Protein AF-A0A6N2S1C0-F1 (afdb_monomer)

Solvent-accessible surface area (backbone atoms only — not comparable to full-atom values): 6970 Å² total; per-residue (Å²): 133,81,53,71,70,46,61,72,47,44,80,79,55,58,57,94,82,60,86,45,83,32,31,33,20,44,52,22,56,76,70,66,48,100,54,72,43,50,44,69,50,49,61,79,56,31,43,79,50,97,46,69,87,74,67,49,67,73,20,36,38,36,28,68,76,75,46,43,36,36,36,55,47,69,44,79,88,59,87,49,30,28,38,29,38,39,27,46,48,86,92,71,67,39,78,46,76,46,78,45,54,44,70,63,38,51,77,68,56,42,42,46,29,36,57,68,83,68,75,135

Mean predicted aligned error: 4.54 Å

pLDDT: mean 90.76, std 8.78, range [57.78, 98.25]

Structure (mmCIF, N/CA/C/O backbone):
data_AF-A0A6N2S1C0-F1
#
_entry.id   AF-A0A6N2S1C0-F1
#
loop_
_atom_site.group_PDB
_atom_site.id
_atom_site.type_symbol
_atom_site.label_atom_id
_atom_site.label_alt_id
_atom_site.label_comp_id
_atom_site.label_asym_id
_atom_site.label_entity_id
_atom_site.label_seq_id
_atom_site.pdbx_PDB_ins_code
_atom_site.Cartn_x
_atom_site.Cartn_y
_atom_site.Cartn_z
_atom_site.occupancy
_atom_site.B_iso_or_equiv
_atom_site.auth_seq_id
_atom_site.auth_comp_id
_atom_site.auth_asym_id
_atom_site.auth_atom_id
_atom_site.pdbx_PDB_model_num
ATOM 1 N N . MET A 1 1 ? 16.733 11.475 -9.257 1.00 57.78 1 MET A N 1
ATOM 2 C CA . MET A 1 1 ? 15.499 10.815 -9.749 1.00 57.78 1 MET A CA 1
ATOM 3 C C . MET A 1 1 ? 15.719 10.332 -11.179 1.00 57.78 1 MET A C 1
ATOM 5 O O . MET A 1 1 ? 16.604 10.865 -11.835 1.00 57.78 1 MET A O 1
ATOM 9 N N . GLY A 1 2 ? 14.982 9.310 -11.637 1.00 71.75 2 GLY A N 1
ATOM 10 C CA . GLY A 1 2 ? 15.089 8.788 -13.010 1.00 71.75 2 GLY A CA 1
ATOM 11 C C . GLY A 1 2 ? 14.616 9.794 -14.067 1.00 71.75 2 GLY A C 1
ATOM 12 O O . GLY A 1 2 ? 13.867 10.711 -13.733 1.00 71.75 2 GLY A O 1
ATOM 13 N N . THR A 1 3 ? 15.053 9.627 -15.319 1.00 86.75 3 THR A N 1
ATOM 14 C CA . THR A 1 3 ? 14.682 10.518 -16.434 1.00 86.75 3 THR A CA 1
ATOM 15 C C . THR A 1 3 ? 13.180 10.428 -16.753 1.00 86.75 3 THR A C 1
ATOM 17 O O . THR A 1 3 ? 12.564 9.405 -16.430 1.00 86.75 3 THR A O 1
ATOM 20 N N . PRO A 1 4 ? 12.569 11.453 -17.378 1.00 88.69 4 PRO A N 1
ATOM 21 C CA . PRO A 1 4 ? 11.152 11.426 -17.753 1.00 88.69 4 PRO A CA 1
ATOM 22 C C . PRO A 1 4 ? 10.771 10.201 -18.593 1.00 88.69 4 PRO A C 1
ATOM 24 O O . PRO A 1 4 ? 9.732 9.588 -18.360 1.00 88.69 4 PRO A O 1
ATOM 27 N N . GLU A 1 5 ? 11.647 9.773 -19.503 1.00 90.38 5 GLU A N 1
ATOM 28 C CA . GLU A 1 5 ? 11.437 8.600 -20.358 1.00 90.38 5 GLU A CA 1
ATOM 29 C C . GLU A 1 5 ? 11.366 7.318 -19.520 1.00 90.38 5 GLU A C 1
ATOM 31 O O . GLU A 1 5 ? 10.491 6.476 -19.727 1.00 90.38 5 GLU A O 1
ATOM 36 N N . LYS A 1 6 ? 12.245 7.188 -18.514 1.00 84.00 6 LYS A N 1
ATOM 37 C CA . LYS A 1 6 ? 12.211 6.061 -17.570 1.00 84.00 6 LYS A CA 1
ATOM 38 C C . LYS A 1 6 ? 10.943 6.071 -16.721 1.00 84.00 6 LYS A C 1
ATOM 40 O O . LYS A 1 6 ? 10.370 5.014 -16.479 1.00 84.00 6 LYS A O 1
ATOM 45 N N . GLN A 1 7 ? 10.502 7.245 -16.272 1.00 83.00 7 GLN A N 1
ATOM 46 C CA . GLN A 1 7 ? 9.270 7.376 -15.489 1.00 83.00 7 GLN A CA 1
ATOM 47 C C . GLN A 1 7 ? 8.035 6.989 -16.316 1.00 83.00 7 GLN A C 1
ATOM 49 O O . GLN A 1 7 ? 7.171 6.268 -15.817 1.00 83.00 7 GLN A O 1
ATOM 54 N N . ALA A 1 8 ? 7.983 7.404 -17.586 1.00 85.81 8 ALA A N 1
ATOM 55 C CA . ALA A 1 8 ? 6.907 7.051 -18.510 1.00 85.81 8 ALA A CA 1
ATOM 56 C C . ALA A 1 8 ? 6.848 5.538 -18.783 1.00 85.81 8 ALA A C 1
ATOM 58 O O . ALA A 1 8 ? 5.766 4.951 -18.786 1.00 85.81 8 ALA A O 1
ATOM 59 N N . ALA A 1 9 ? 8.006 4.892 -18.942 1.00 87.06 9 ALA A N 1
ATOM 60 C CA . ALA A 1 9 ? 8.100 3.449 -19.159 1.00 87.06 9 ALA A CA 1
ATOM 61 C C . ALA A 1 9 ? 7.688 2.604 -17.931 1.00 87.06 9 ALA A C 1
ATOM 63 O O . ALA A 1 9 ? 7.286 1.451 -18.092 1.00 87.06 9 ALA A O 1
ATOM 64 N N . GLY A 1 10 ? 7.735 3.160 -16.713 1.00 85.38 10 GLY A N 1
ATOM 65 C CA . GLY A 1 10 ? 7.255 2.500 -15.493 1.00 85.38 10 GLY A CA 1
ATOM 66 C C . GLY A 1 10 ? 7.905 1.131 -15.266 1.00 85.38 10 GLY A C 1
ATOM 67 O O . GLY A 1 10 ? 9.129 1.019 -15.253 1.00 85.38 10 GLY A O 1
ATOM 68 N N . ASP A 1 11 ? 7.086 0.086 -15.123 1.00 85.69 11 ASP A N 1
ATOM 69 C CA . ASP A 1 11 ? 7.549 -1.288 -14.874 1.00 85.69 11 ASP A CA 1
ATOM 70 C C . ASP A 1 11 ? 8.500 -1.799 -15.976 1.00 85.69 11 ASP A C 1
ATOM 72 O O . ASP A 1 11 ? 9.441 -2.534 -15.683 1.00 85.69 11 ASP A O 1
ATOM 76 N N . ALA A 1 12 ? 8.338 -1.349 -17.228 1.00 87.50 12 ALA A N 1
ATOM 77 C CA . ALA A 1 12 ? 9.224 -1.722 -18.336 1.00 87.50 12 ALA A CA 1
ATOM 78 C C . ALA A 1 12 ? 10.639 -1.123 -18.217 1.00 87.50 12 ALA A C 1
ATOM 80 O O . ALA A 1 12 ? 11.575 -1.616 -18.845 1.00 87.50 12 ALA A O 1
ATOM 81 N N . ALA A 1 13 ? 10.816 -0.072 -17.409 1.00 86.94 13 ALA A N 1
ATOM 82 C CA . ALA A 1 13 ? 12.123 0.516 -17.120 1.00 86.94 13 ALA A CA 1
ATOM 83 C C . ALA A 1 13 ? 12.833 -0.133 -15.920 1.00 86.94 13 ALA A C 1
ATOM 85 O O . ALA A 1 13 ? 13.968 0.249 -15.609 1.00 86.94 13 ALA A O 1
ATOM 86 N N . ALA A 1 14 ? 12.202 -1.095 -15.237 1.00 83.62 14 ALA A N 1
ATOM 87 C CA . ALA A 1 14 ? 12.828 -1.807 -14.135 1.00 83.62 14 ALA A CA 1
ATOM 88 C C . ALA A 1 14 ? 14.000 -2.661 -14.647 1.00 83.62 14 ALA A C 1
ATOM 90 O O . ALA A 1 14 ? 13.868 -3.486 -15.549 1.00 83.62 14 ALA A O 1
ATOM 91 N N . SER A 1 15 ? 15.181 -2.463 -14.059 1.00 84.69 15 SER A N 1
ATOM 92 C CA . SER A 1 15 ? 16.358 -3.262 -14.399 1.00 84.69 15 SER A CA 1
ATOM 93 C C . SER A 1 15 ? 16.160 -4.714 -13.969 1.00 84.69 15 SER A C 1
ATOM 95 O O . SER A 1 15 ? 15.756 -4.972 -12.838 1.00 84.69 15 SER A O 1
ATOM 97 N N . ARG A 1 16 ? 16.579 -5.671 -14.807 1.00 84.88 16 ARG A N 1
ATOM 98 C CA . ARG A 1 16 ? 16.660 -7.096 -14.425 1.00 84.88 16 ARG A CA 1
ATOM 99 C C . ARG A 1 16 ? 17.577 -7.363 -13.222 1.00 84.88 16 ARG A C 1
ATOM 101 O O . ARG A 1 16 ? 17.513 -8.432 -12.632 1.00 84.88 16 ARG A O 1
ATOM 108 N N . PHE A 1 17 ? 18.444 -6.408 -12.884 1.00 83.31 17 PHE A N 1
ATOM 109 C CA . PHE A 1 17 ? 19.344 -6.467 -11.731 1.00 83.31 17 PHE A CA 1
ATOM 110 C C . PHE A 1 17 ? 18.744 -5.835 -10.466 1.00 83.31 17 PHE A C 1
ATOM 112 O O . PHE A 1 17 ? 19.419 -5.755 -9.442 1.00 83.31 17 PHE A O 1
ATOM 119 N N . ALA A 1 18 ? 17.507 -5.331 -10.520 1.00 80.62 18 ALA A N 1
ATOM 120 C CA . ALA A 1 18 ? 16.867 -4.742 -9.355 1.00 80.62 18 ALA A CA 1
ATOM 121 C C . ALA A 1 18 ? 16.611 -5.822 -8.292 1.00 80.62 18 ALA A C 1
ATOM 123 O O . ALA A 1 18 ? 15.879 -6.779 -8.524 1.00 80.62 18 ALA A O 1
ATOM 124 N N . ALA A 1 19 ? 17.152 -5.628 -7.087 1.00 78.88 19 ALA A N 1
ATOM 125 C CA . ALA A 1 19 ? 16.905 -6.515 -5.945 1.00 78.88 19 ALA A CA 1
ATOM 126 C C . ALA A 1 19 ? 15.472 -6.385 -5.376 1.00 78.88 19 ALA A C 1
ATOM 128 O O . ALA A 1 19 ? 15.093 -7.111 -4.455 1.00 78.88 19 ALA A O 1
ATOM 129 N N . GLY A 1 20 ? 14.686 -5.431 -5.897 1.00 75.81 20 GLY A N 1
ATOM 130 C CA . GLY A 1 20 ? 13.312 -5.122 -5.499 1.00 75.81 20 GLY A CA 1
ATOM 131 C C . GLY A 1 20 ? 13.178 -4.620 -4.059 1.00 75.81 20 GLY A C 1
ATOM 132 O O . GLY A 1 20 ? 12.166 -4.893 -3.427 1.00 75.81 20 GLY A O 1
ATOM 133 N N . VAL A 1 21 ? 14.204 -3.992 -3.488 1.00 77.69 21 VAL A N 1
ATOM 134 C CA . VAL A 1 21 ? 14.150 -3.423 -2.129 1.00 77.69 21 VAL A CA 1
ATOM 135 C C . VAL A 1 21 ? 13.500 -2.034 -2.192 1.00 77.69 21 VAL A C 1
ATOM 137 O O . VAL A 1 21 ? 14.117 -1.015 -1.906 1.00 77.69 21 VAL A O 1
ATOM 140 N N . ASP A 1 22 ? 12.260 -1.998 -2.663 1.00 87.50 22 ASP A N 1
ATOM 141 C CA . ASP A 1 22 ? 11.407 -0.817 -2.791 1.00 87.50 22 ASP A CA 1
ATOM 142 C C . ASP A 1 22 ? 10.079 -1.047 -2.049 1.00 87.50 22 ASP A C 1
ATOM 144 O O . ASP A 1 22 ? 9.876 -2.094 -1.426 1.00 87.50 22 ASP A O 1
ATOM 148 N N . CYS A 1 23 ? 9.174 -0.065 -2.063 1.00 92.06 23 CYS A N 1
ATOM 149 C CA . CYS A 1 23 ? 7.943 -0.127 -1.272 1.00 92.06 23 CYS A CA 1
ATOM 150 C C . CYS A 1 23 ? 7.071 -1.348 -1.613 1.00 92.06 23 CYS A C 1
ATOM 152 O O . CYS A 1 23 ? 6.686 -2.107 -0.723 1.00 92.06 23 CYS A O 1
ATOM 154 N N . SER A 1 24 ? 6.809 -1.600 -2.898 1.00 93.62 24 SER A N 1
ATOM 155 C CA . SER A 1 24 ? 6.008 -2.750 -3.334 1.00 93.62 24 SER A CA 1
ATOM 156 C C . SER A 1 24 ? 6.756 -4.071 -3.243 1.00 93.62 24 SER A C 1
ATOM 158 O O . SER A 1 24 ? 6.156 -5.117 -2.979 1.00 93.62 24 SER A O 1
ATOM 160 N N . GLY A 1 25 ? 8.075 -4.049 -3.400 1.00 93.19 25 GLY A N 1
ATOM 161 C CA . GLY A 1 25 ? 8.891 -5.222 -3.213 1.00 93.19 25 GLY A CA 1
ATOM 162 C C . GLY A 1 25 ? 8.930 -5.687 -1.757 1.00 93.19 25 GLY A C 1
ATOM 163 O O .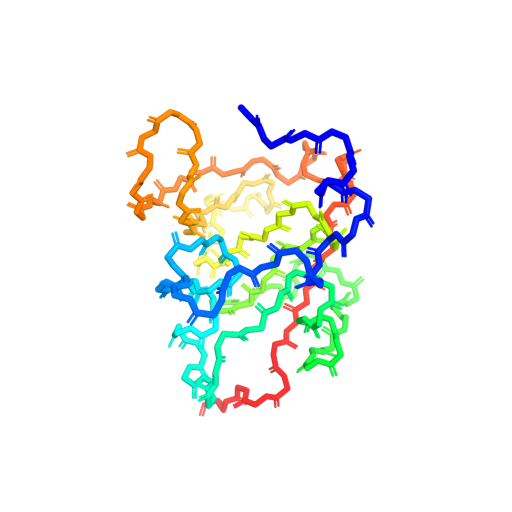 GLY A 1 25 ? 8.799 -6.888 -1.509 1.00 93.19 25 GLY A O 1
ATOM 164 N N . PHE A 1 26 ? 9.006 -4.764 -0.800 1.00 93.50 26 PHE A N 1
ATOM 165 C CA . PHE A 1 26 ? 8.846 -5.068 0.621 1.00 93.50 26 PHE A CA 1
ATOM 166 C C . PHE A 1 26 ? 7.518 -5.783 0.903 1.00 93.50 26 PHE A C 1
ATOM 168 O O . PHE A 1 26 ? 7.531 -6.897 1.426 1.00 93.50 26 PHE A O 1
ATOM 175 N N . VAL A 1 27 ? 6.393 -5.220 0.449 1.00 95.50 27 VAL A N 1
ATOM 176 C CA . VAL A 1 27 ? 5.065 -5.849 0.586 1.00 95.50 27 VAL A CA 1
ATOM 177 C C . VAL A 1 27 ? 5.038 -7.244 -0.043 1.00 95.50 27 VAL A C 1
ATOM 179 O O . VAL A 1 27 ? 4.582 -8.199 0.583 1.00 95.50 27 VAL A O 1
ATOM 182 N N . SER A 1 28 ? 5.597 -7.394 -1.248 1.00 95.12 28 SER A N 1
ATOM 183 C CA . SER A 1 28 ? 5.663 -8.690 -1.937 1.00 95.12 28 SER A CA 1
ATOM 184 C C . SER A 1 28 ? 6.404 -9.751 -1.113 1.00 95.12 28 SER A C 1
ATOM 186 O O . SER A 1 28 ? 6.049 -10.928 -1.157 1.00 95.12 28 SER A O 1
ATOM 188 N N . ARG A 1 29 ? 7.423 -9.348 -0.342 1.00 93.62 29 ARG A N 1
ATOM 189 C CA . ARG A 1 29 ? 8.184 -10.242 0.544 1.00 93.62 29 ARG A CA 1
ATOM 190 C C . ARG A 1 29 ? 7.392 -10.584 1.797 1.00 93.62 29 ARG A C 1
ATOM 192 O O . ARG A 1 29 ? 7.340 -11.756 2.158 1.00 93.62 29 ARG A O 1
ATOM 199 N N . CYS A 1 30 ? 6.734 -9.602 2.412 1.00 93.62 30 CYS A N 1
ATOM 200 C CA . CYS A 1 30 ? 5.844 -9.825 3.554 1.00 93.62 30 CYS A CA 1
ATOM 201 C C . CYS A 1 30 ? 4.722 -10.817 3.215 1.00 93.62 30 CYS A C 1
ATOM 203 O O . CYS A 1 30 ? 4.416 -11.699 4.012 1.00 93.62 30 CYS A O 1
ATOM 205 N N . TRP A 1 31 ? 4.166 -10.733 2.005 1.00 95.38 31 TRP A N 1
ATOM 206 C CA . TRP A 1 31 ? 3.142 -11.656 1.509 1.00 95.38 31 TRP A CA 1
ATOM 207 C C . TRP A 1 31 ? 3.692 -12.958 0.908 1.00 95.38 31 TRP A C 1
ATOM 209 O O . TRP A 1 31 ? 2.912 -13.788 0.444 1.00 95.38 31 TRP A O 1
ATOM 219 N N . ARG A 1 32 ? 5.019 -13.162 0.921 1.00 94.12 32 ARG A N 1
ATOM 220 C CA . ARG A 1 32 ? 5.701 -14.355 0.385 1.00 94.12 32 ARG A CA 1
ATOM 221 C C . ARG A 1 32 ? 5.329 -14.670 -1.071 1.00 94.12 32 ARG A C 1
ATOM 223 O O . ARG A 1 32 ? 5.138 -15.829 -1.437 1.00 94.12 32 ARG A O 1
ATOM 230 N N . LEU A 1 33 ? 5.213 -13.638 -1.903 1.00 94.06 33 LEU A N 1
ATOM 231 C CA . LEU A 1 33 ? 4.933 -13.800 -3.328 1.00 94.06 33 LEU A CA 1
ATOM 232 C C . LEU A 1 33 ? 6.138 -14.415 -4.056 1.00 94.06 33 LEU A C 1
ATOM 234 O O . LEU A 1 33 ? 7.286 -14.238 -3.649 1.00 94.06 33 LEU A O 1
ATOM 238 N N . SER A 1 34 ? 5.881 -15.107 -5.168 1.00 92.94 34 SER A N 1
ATOM 239 C CA . SER A 1 34 ? 6.917 -15.796 -5.958 1.00 92.94 34 SER A CA 1
ATOM 240 C C . SER A 1 34 ? 7.939 -14.856 -6.603 1.00 92.94 34 SER A C 1
ATOM 242 O O . SER A 1 34 ? 9.048 -15.273 -6.930 1.00 92.94 34 SER A O 1
ATOM 244 N N . ARG A 1 35 ? 7.570 -13.586 -6.790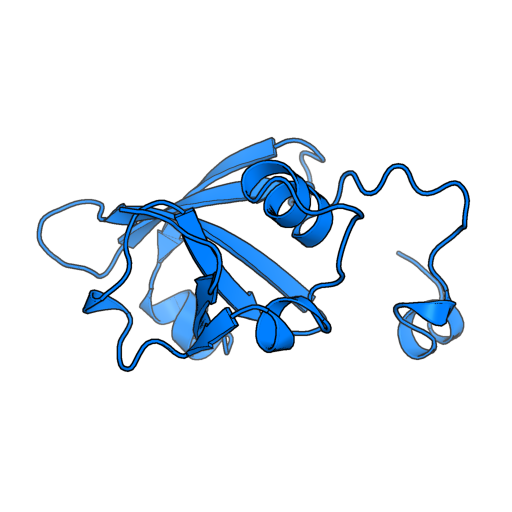 1.00 91.31 35 ARG A N 1
ATOM 245 C CA . ARG A 1 35 ? 8.433 -12.516 -7.291 1.00 91.31 35 ARG A CA 1
ATOM 246 C C . ARG A 1 35 ? 8.018 -11.167 -6.693 1.00 91.31 35 ARG A C 1
ATOM 248 O O . ARG A 1 35 ? 6.929 -11.066 -6.128 1.00 91.31 35 ARG A O 1
ATOM 255 N N . PRO A 1 36 ? 8.833 -10.110 -6.843 1.00 91.38 36 PRO A N 1
ATOM 256 C CA . PRO A 1 36 ? 8.384 -8.741 -6.616 1.00 91.38 36 PRO A CA 1
ATOM 257 C C . PRO A 1 36 ? 7.254 -8.370 -7.591 1.00 91.38 36 PRO A C 1
ATOM 259 O O . PRO A 1 36 ? 7.376 -8.617 -8.792 1.00 91.38 36 PRO A O 1
ATOM 262 N N . PHE A 1 37 ? 6.186 -7.761 -7.079 1.00 93.88 37 PHE A N 1
ATOM 263 C CA . PHE A 1 37 ? 5.107 -7.156 -7.865 1.00 93.88 37 PHE A CA 1
ATOM 264 C C . PHE A 1 37 ? 5.118 -5.638 -7.674 1.00 93.88 37 PHE A C 1
ATOM 266 O O . PHE A 1 37 ? 5.419 -5.162 -6.577 1.00 93.88 37 PHE A O 1
ATOM 273 N N . SER A 1 38 ? 4.810 -4.878 -8.728 1.00 93.94 38 SER A N 1
ATOM 274 C CA . SER A 1 38 ? 4.781 -3.411 -8.678 1.00 93.94 38 SER A CA 1
ATOM 275 C C . SER A 1 38 ? 3.520 -2.882 -7.987 1.00 93.94 38 SER A C 1
ATOM 277 O O . SER A 1 38 ? 2.506 -3.574 -7.873 1.00 93.94 38 SER A O 1
ATOM 279 N N . THR A 1 39 ? 3.519 -1.607 -7.586 1.00 94.50 39 THR A N 1
ATOM 280 C CA . THR A 1 39 ? 2.306 -0.946 -7.058 1.00 94.50 39 THR A CA 1
ATOM 281 C C . THR A 1 39 ? 1.142 -0.904 -8.061 1.00 94.50 39 THR A C 1
ATOM 283 O O . THR A 1 39 ? 0.007 -0.655 -7.659 1.00 94.50 39 THR A O 1
ATOM 286 N N . ARG A 1 40 ? 1.383 -1.141 -9.358 1.00 95.25 40 ARG A N 1
ATOM 287 C CA . ARG A 1 40 ? 0.329 -1.266 -10.380 1.00 95.25 40 ARG A CA 1
ATOM 288 C C . ARG A 1 40 ? -0.257 -2.677 -10.433 1.00 95.25 40 ARG A C 1
ATOM 290 O O . ARG A 1 40 ? -1.426 -2.831 -10.770 1.00 95.25 40 ARG A O 1
ATOM 297 N N . GLU A 1 41 ? 0.528 -3.686 -10.065 1.00 96.31 41 GLU A N 1
ATOM 298 C CA . GLU A 1 41 ? 0.128 -5.096 -10.087 1.00 96.31 41 GLU A CA 1
ATOM 299 C C . GLU A 1 41 ? -0.539 -5.552 -8.779 1.00 96.31 41 GLU A C 1
ATOM 301 O O . GLU A 1 41 ? -1.476 -6.351 -8.813 1.00 96.31 41 GLU A O 1
ATOM 306 N N . LEU A 1 42 ? -0.103 -5.033 -7.621 1.00 97.00 42 LEU A N 1
ATOM 307 C CA . LEU A 1 42 ? -0.637 -5.418 -6.302 1.00 97.00 42 LEU A CA 1
ATOM 308 C C . LEU A 1 42 ? -2.178 -5.339 -6.184 1.00 97.00 42 LEU A C 1
ATOM 310 O O . LEU A 1 42 ? -2.757 -6.239 -5.563 1.00 97.00 42 LEU A O 1
ATOM 314 N N . PRO A 1 43 ? -2.882 -4.352 -6.785 1.00 97.19 43 PRO A N 1
ATOM 315 C CA . PRO A 1 43 ? -4.344 -4.326 -6.772 1.00 97.19 43 PRO A CA 1
ATOM 316 C C . PRO 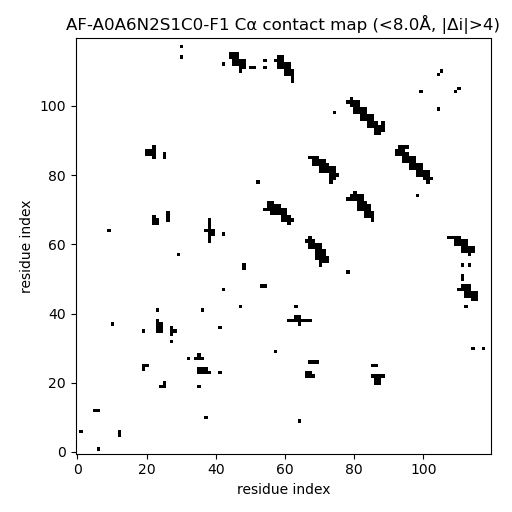A 1 43 ? -4.997 -5.569 -7.392 1.00 97.19 43 PRO A C 1
ATOM 318 O O . PRO A 1 43 ? -6.031 -6.020 -6.905 1.00 97.19 43 PRO A O 1
ATOM 321 N N . ALA A 1 44 ? -4.389 -6.175 -8.419 1.00 97.19 44 ALA A N 1
ATOM 322 C CA . ALA A 1 44 ? -4.931 -7.368 -9.076 1.00 97.19 44 ALA A CA 1
ATOM 323 C C . ALA A 1 44 ? -4.858 -8.627 -8.193 1.00 97.19 44 ALA A C 1
ATOM 325 O O . ALA A 1 44 ? -5.652 -9.551 -8.373 1.00 97.19 44 ALA A O 1
ATOM 326 N N . LEU A 1 45 ? -3.940 -8.645 -7.221 1.00 97.50 45 LEU A N 1
ATOM 327 C CA . LEU A 1 45 ? -3.777 -9.712 -6.225 1.00 97.50 45 LEU A CA 1
ATOM 328 C C . LEU A 1 45 ? -4.641 -9.501 -4.971 1.00 97.50 45 LEU A C 1
ATOM 330 O O . LEU A 1 45 ? -4.677 -10.354 -4.082 1.00 97.50 45 LEU A O 1
ATOM 334 N N . SER A 1 46 ? -5.330 -8.364 -4.891 1.00 97.56 46 SER A N 1
ATOM 335 C CA . SER A 1 46 ? -6.004 -7.901 -3.684 1.00 97.56 46 SER A CA 1
ATOM 336 C C . SER A 1 46 ? -7.512 -7.746 -3.898 1.00 97.56 46 SER A C 1
ATOM 338 O O . SER A 1 46 ? -8.017 -7.745 -5.024 1.00 97.56 46 SER A O 1
ATOM 340 N N . ILE A 1 47 ? -8.253 -7.640 -2.803 1.00 97.12 47 ILE A N 1
ATOM 341 C CA . ILE A 1 47 ? -9.639 -7.169 -2.773 1.00 97.12 47 ILE A CA 1
ATOM 342 C C . ILE A 1 47 ? -9.658 -5.748 -2.216 1.00 97.12 47 ILE A C 1
ATOM 344 O O . ILE A 1 47 ? -8.886 -5.427 -1.312 1.00 97.12 47 ILE A O 1
ATOM 348 N N . SER A 1 48 ? -10.517 -4.888 -2.763 1.00 97.25 48 SER A N 1
ATOM 349 C CA . SER A 1 48 ? -10.751 -3.570 -2.169 1.00 97.25 48 SER A CA 1
ATOM 350 C C . SER A 1 48 ? -11.518 -3.749 -0.867 1.00 97.25 48 SER A C 1
ATOM 352 O O . SER A 1 48 ? -12.499 -4.491 -0.837 1.00 97.25 48 SER A O 1
ATOM 354 N N . LEU A 1 49 ? -11.092 -3.063 0.190 1.00 97.38 49 LEU A N 1
ATOM 355 C CA . LEU A 1 49 ? -11.881 -2.993 1.414 1.00 97.38 49 LEU A CA 1
ATOM 356 C C . LEU A 1 49 ? -12.991 -1.941 1.249 1.00 97.38 49 LEU A C 1
ATOM 358 O O . LEU A 1 49 ? -12.769 -0.936 0.566 1.00 97.38 49 LEU A O 1
ATOM 362 N N . PRO A 1 50 ? -14.184 -2.160 1.834 1.00 95.94 50 PRO A N 1
ATOM 363 C CA . PRO A 1 50 ? -15.301 -1.219 1.729 1.00 95.94 50 PRO A CA 1
ATOM 364 C C . PRO A 1 50 ? -15.056 0.064 2.534 1.00 95.94 50 PRO A C 1
ATOM 366 O O . PRO A 1 50 ? -15.573 1.121 2.183 1.00 95.94 50 PRO A O 1
ATOM 369 N N . SER A 1 51 ? -14.247 -0.013 3.592 1.00 95.44 51 SER A N 1
ATOM 370 C CA . SER A 1 51 ? -13.806 1.131 4.383 1.00 95.44 51 SER A CA 1
ATOM 371 C C . SER A 1 51 ? -12.411 0.882 4.950 1.00 95.44 51 SER A C 1
ATOM 373 O O . SER A 1 51 ? -11.910 -0.245 4.965 1.00 95.44 51 SER A O 1
ATOM 375 N N . TRP A 1 52 ? -11.777 1.946 5.438 1.00 96.38 52 TRP A N 1
ATOM 376 C CA . TRP A 1 52 ? -10.525 1.824 6.181 1.00 96.38 52 TRP A CA 1
ATOM 377 C C . TRP A 1 52 ? -10.739 1.096 7.505 1.00 96.38 52 TRP A C 1
ATOM 379 O O . TRP A 1 52 ? -9.846 0.394 7.952 1.00 96.38 52 TRP A O 1
ATOM 389 N N . ASP A 1 53 ? -11.923 1.188 8.110 1.00 95.44 53 ASP A N 1
ATOM 390 C CA . ASP A 1 53 ? -12.189 0.611 9.431 1.00 95.44 53 ASP A CA 1
ATOM 391 C C . ASP A 1 53 ? -12.065 -0.920 9.464 1.00 95.44 53 ASP A C 1
ATOM 393 O O . ASP A 1 53 ? -11.829 -1.477 10.539 1.00 95.44 53 ASP A O 1
ATOM 397 N N . GLU A 1 54 ? -12.154 -1.560 8.294 1.00 95.94 54 GLU A N 1
ATOM 398 C CA . GLU A 1 54 ? -11.959 -2.994 8.059 1.00 95.94 54 GLU A CA 1
ATOM 399 C C . GLU A 1 54 ? -10.486 -3.427 7.983 1.00 95.94 54 GLU A C 1
ATOM 401 O O . GLU A 1 54 ? -10.212 -4.624 7.855 1.00 95.94 54 GLU A O 1
ATOM 406 N N . LEU A 1 55 ? -9.536 -2.483 8.029 1.00 96.69 55 LEU A N 1
ATOM 407 C CA . LEU A 1 55 ? -8.104 -2.774 7.981 1.00 96.69 55 LEU A CA 1
ATOM 408 C C . LEU A 1 55 ? -7.693 -3.707 9.125 1.00 96.69 55 LEU A C 1
ATOM 410 O O . LEU A 1 55 ? -7.973 -3.465 10.302 1.00 96.69 55 LEU A O 1
ATOM 414 N N . LYS A 1 56 ? -6.966 -4.755 8.750 1.00 95.94 56 LYS A N 1
ATOM 415 C CA . LYS A 1 56 ? -6.310 -5.723 9.626 1.00 95.94 56 LYS A CA 1
ATOM 416 C C . LYS A 1 56 ? -4.815 -5.739 9.329 1.00 95.94 56 LYS A C 1
ATOM 418 O O . LYS A 1 56 ? -4.375 -5.364 8.242 1.00 95.94 56 LYS A O 1
ATOM 423 N N . THR A 1 57 ? -4.022 -6.173 10.305 1.00 96.25 57 THR A N 1
ATOM 424 C CA . THR A 1 57 ? -2.569 -6.322 10.162 1.00 96.25 57 THR A CA 1
ATOM 425 C C . THR A 1 57 ? -2.223 -7.103 8.894 1.00 96.25 57 THR A C 1
ATOM 427 O O . THR A 1 57 ? -2.765 -8.178 8.657 1.00 96.25 57 THR A O 1
ATOM 430 N N . GLY A 1 58 ? -1.313 -6.562 8.085 1.00 96.12 58 GLY A N 1
ATOM 431 C CA . GLY A 1 58 ? -0.890 -7.152 6.814 1.00 96.12 58 GLY A CA 1
ATOM 432 C C . GLY A 1 58 ? -1.652 -6.646 5.587 1.00 96.12 58 GLY A C 1
ATOM 433 O O . GLY A 1 58 ? -1.198 -6.895 4.466 1.00 96.12 58 GLY A O 1
ATOM 434 N N . ASP A 1 59 ? -2.766 -5.928 5.767 1.00 98.00 59 ASP A N 1
ATOM 435 C CA . ASP A 1 59 ? -3.432 -5.219 4.673 1.00 98.00 59 ASP A CA 1
ATOM 436 C C . ASP A 1 59 ? -2.552 -4.081 4.157 1.00 98.00 59 ASP A C 1
ATOM 438 O O . ASP A 1 59 ? -1.611 -3.638 4.820 1.00 98.00 59 ASP A O 1
ATOM 442 N N . ILE A 1 60 ? -2.856 -3.589 2.960 1.00 98.12 60 ILE A N 1
ATOM 443 C CA . ILE A 1 60 ? -2.111 -2.490 2.354 1.00 98.12 60 ILE A CA 1
ATOM 444 C C . ILE A 1 60 ? -2.971 -1.255 2.165 1.00 98.12 60 ILE A C 1
ATOM 446 O O . ILE A 1 60 ? -4.175 -1.324 1.915 1.00 98.12 60 ILE A O 1
ATOM 450 N N . LEU A 1 61 ? -2.302 -0.111 2.197 1.00 98.12 61 LEU A N 1
ATOM 451 C CA . LEU A 1 61 ? -2.826 1.143 1.689 1.00 98.12 61 LEU A CA 1
ATOM 452 C C . LEU A 1 61 ? -2.014 1.511 0.462 1.00 98.12 61 LEU A C 1
ATOM 454 O O . LEU A 1 61 ? -0.798 1.687 0.553 1.00 98.12 61 LEU A O 1
ATOM 458 N N . ILE A 1 62 ? -2.673 1.622 -0.688 1.00 97.75 62 ILE A N 1
ATOM 459 C CA . ILE A 1 62 ? -1.981 1.735 -1.971 1.00 97.75 62 ILE A CA 1
ATOM 460 C C . ILE A 1 62 ? -2.446 2.932 -2.791 1.00 97.75 62 ILE A C 1
ATOM 462 O O . ILE A 1 62 ? -3.640 3.176 -2.950 1.00 97.75 62 ILE A O 1
ATOM 466 N N . ALA A 1 63 ? -1.474 3.647 -3.352 1.00 96.62 63 ALA A N 1
ATOM 467 C CA . ALA A 1 63 ? -1.650 4.607 -4.430 1.00 96.62 63 ALA A CA 1
ATOM 468 C C . ALA A 1 63 ? -0.952 4.029 -5.680 1.00 96.62 63 ALA A C 1
ATOM 470 O O . ALA A 1 63 ? 0.275 4.151 -5.798 1.00 96.62 63 ALA A O 1
ATOM 471 N N . PRO A 1 64 ? -1.690 3.348 -6.584 1.00 93.81 64 PRO A N 1
ATOM 472 C CA . PRO A 1 64 ? -1.097 2.597 -7.689 1.00 93.81 64 PRO A CA 1
ATOM 473 C C . PRO A 1 64 ? -0.162 3.437 -8.560 1.00 93.81 64 PRO A C 1
ATOM 475 O O . PRO A 1 64 ? -0.475 4.569 -8.922 1.00 93.81 64 PRO A O 1
ATOM 478 N N . GLY A 1 65 ? 1.003 2.879 -8.894 1.00 91.06 65 GLY A N 1
ATOM 479 C CA . GLY A 1 65 ? 2.044 3.570 -9.655 1.00 91.06 65 GLY A CA 1
ATOM 480 C C . GLY A 1 65 ? 2.844 4.605 -8.862 1.00 91.06 65 GLY A C 1
ATOM 481 O O . GLY A 1 65 ? 3.723 5.231 -9.449 1.00 91.06 65 GLY A O 1
ATOM 482 N N . ARG A 1 66 ? 2.563 4.792 -7.563 1.00 91.56 66 ARG A N 1
ATOM 483 C CA . ARG A 1 66 ? 3.246 5.786 -6.728 1.00 91.56 66 ARG A CA 1
ATOM 484 C C . ARG A 1 66 ? 3.827 5.202 -5.446 1.00 91.56 66 ARG A C 1
ATOM 486 O O . ARG A 1 66 ? 5.030 5.313 -5.251 1.00 91.56 66 ARG A O 1
ATOM 493 N N . HIS A 1 67 ? 3.009 4.608 -4.575 1.00 93.81 67 HIS A N 1
ATOM 494 C CA . HIS A 1 67 ? 3.490 4.090 -3.287 1.00 93.81 67 HIS A CA 1
ATOM 495 C C . HIS A 1 67 ? 2.532 3.084 -2.648 1.00 93.81 67 HIS A C 1
ATOM 497 O 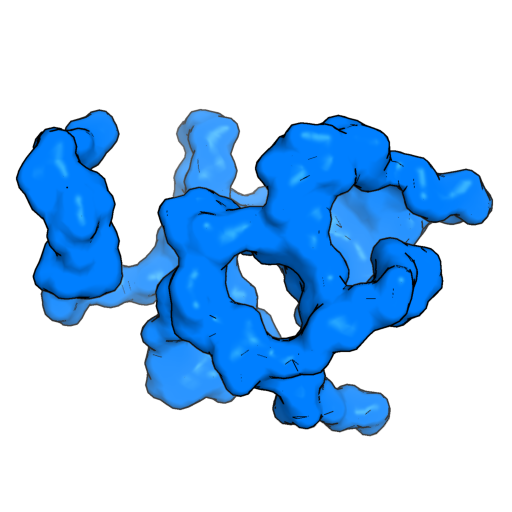O . HIS A 1 67 ? 1.350 3.029 -2.996 1.00 93.81 67 HIS A O 1
ATOM 503 N N . VAL A 1 68 ? 3.041 2.312 -1.688 1.00 96.38 68 VAL A N 1
ATOM 504 C CA . VAL A 1 68 ? 2.255 1.385 -0.871 1.00 96.38 68 VAL A CA 1
ATOM 505 C C . VAL A 1 68 ? 2.795 1.327 0.557 1.00 96.38 68 VAL A C 1
ATOM 507 O O . VAL A 1 68 ? 4.005 1.364 0.770 1.00 96.38 68 VAL A O 1
ATOM 510 N N . LEU A 1 69 ? 1.879 1.221 1.516 1.00 96.88 69 LEU A N 1
ATOM 511 C CA . LEU A 1 69 ? 2.146 1.048 2.942 1.00 96.88 69 LEU A CA 1
ATOM 512 C C . LEU A 1 69 ? 1.557 -0.284 3.407 1.00 96.88 69 LEU A C 1
ATOM 514 O O . LEU A 1 69 ? 0.469 -0.653 2.963 1.00 96.88 69 LEU A O 1
ATOM 518 N N . LEU A 1 70 ? 2.237 -0.970 4.324 1.00 97.38 70 LEU A N 1
ATOM 519 C CA . LEU A 1 70 ? 1.711 -2.145 5.017 1.00 97.38 70 LEU A CA 1
ATOM 520 C C . LEU A 1 70 ? 1.095 -1.712 6.350 1.00 97.38 70 LEU A C 1
ATOM 522 O O . LEU A 1 70 ? 1.783 -1.142 7.196 1.00 97.38 70 LEU A O 1
ATOM 526 N N . PHE A 1 71 ? -0.189 -1.976 6.550 1.00 98.00 71 PHE A N 1
ATOM 527 C CA . PHE A 1 71 ? -0.890 -1.674 7.791 1.00 98.00 71 PHE A CA 1
ATOM 528 C C . PHE A 1 71 ? -0.466 -2.645 8.903 1.00 98.00 71 PHE A C 1
ATOM 530 O O . PHE A 1 71 ? -0.508 -3.864 8.717 1.00 98.00 71 PHE A O 1
ATOM 537 N N . ILE A 1 72 ? -0.092 -2.119 10.074 1.00 97.12 72 ILE A N 1
ATOM 538 C CA . ILE A 1 72 ? 0.214 -2.931 11.260 1.00 97.12 72 ILE A CA 1
ATOM 539 C C . ILE A 1 72 ? -0.961 -2.885 12.237 1.00 97.12 72 ILE A C 1
ATOM 541 O O . ILE A 1 72 ? -1.518 -3.931 12.563 1.00 97.12 72 ILE A O 1
ATOM 545 N N . ARG A 1 73 ? -1.339 -1.694 12.714 1.00 97.19 73 ARG A N 1
ATOM 546 C CA . ARG A 1 73 ? -2.413 -1.502 13.705 1.00 97.19 73 ARG A CA 1
ATOM 547 C C . ARG A 1 73 ? -2.874 -0.048 13.768 1.00 97.19 73 ARG A C 1
ATOM 549 O O . ARG A 1 73 ? -2.086 0.853 13.489 1.00 97.19 73 ARG A O 1
ATOM 556 N N . TRP A 1 74 ? -4.103 0.172 14.223 1.00 97.38 74 TRP A N 1
ATOM 557 C CA . TRP A 1 74 ? -4.595 1.497 14.609 1.00 97.38 74 TRP A CA 1
ATOM 558 C C . TRP A 1 74 ? -3.843 2.040 15.830 1.00 97.38 74 TRP A C 1
ATOM 560 O O . TRP A 1 74 ? -3.406 1.271 16.690 1.00 97.38 74 TRP A O 1
ATOM 570 N N . GLU A 1 75 ? -3.671 3.357 15.888 1.00 94.62 75 GLU A N 1
ATOM 571 C CA . GLU A 1 75 ? -3.137 4.065 17.049 1.00 94.62 75 GLU A CA 1
ATOM 572 C C . GLU A 1 75 ? -4.279 4.805 17.753 1.00 94.62 75 GLU A C 1
ATOM 574 O O . GLU A 1 75 ? -4.965 5.606 17.133 1.00 9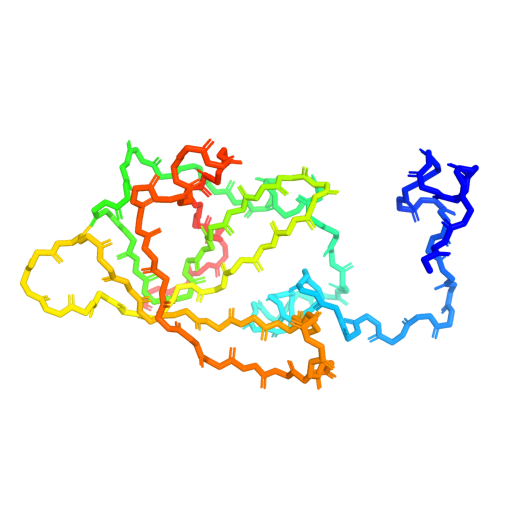4.62 75 GLU A O 1
ATOM 579 N N . GLY A 1 76 ? -4.468 4.553 19.050 1.00 87.88 76 GLY A N 1
ATOM 580 C CA . GLY A 1 76 ? -5.584 5.129 19.802 1.00 87.88 76 GLY A CA 1
ATOM 581 C C . GLY A 1 76 ? -6.928 4.443 19.525 1.00 87.88 76 GLY A C 1
ATOM 582 O O . GLY A 1 76 ? -6.996 3.395 18.883 1.00 87.88 76 GLY A O 1
ATOM 583 N N . ALA A 1 77 ? -7.995 5.012 20.089 1.00 86.38 77 ALA A N 1
ATOM 584 C CA . ALA A 1 77 ? -9.367 4.535 19.889 1.00 86.38 77 ALA A CA 1
ATOM 585 C C . ALA A 1 77 ? -9.999 5.113 18.613 1.00 86.38 77 ALA A C 1
ATOM 587 O O . ALA A 1 77 ? -10.770 4.435 17.934 1.00 86.38 77 ALA A O 1
ATOM 588 N N . GLU A 1 78 ? -9.631 6.348 18.278 1.00 84.88 78 GLU A N 1
ATOM 589 C CA . GLU A 1 78 ? -10.048 7.026 17.059 1.00 84.88 78 GLU A CA 1
ATOM 590 C C . GLU A 1 78 ? -9.251 6.436 15.885 1.00 84.88 78 GLU A C 1
ATOM 592 O O . GLU A 1 78 ? -8.025 6.487 15.868 1.00 84.88 78 GLU A O 1
ATOM 597 N N . LYS A 1 79 ? -9.918 5.821 14.900 1.00 92.69 79 LYS A N 1
ATOM 598 C CA . LYS A 1 79 ? -9.270 5.213 13.715 1.00 92.69 79 LYS A CA 1
ATOM 599 C C . LYS A 1 79 ? -8.813 6.275 12.699 1.00 92.69 79 LYS A C 1
ATOM 601 O O . LYS A 1 79 ? -9.104 6.185 11.502 1.00 92.69 79 LYS A O 1
ATOM 606 N N . ASP A 1 80 ? -8.123 7.305 13.181 1.00 94.94 80 ASP A N 1
ATOM 607 C CA . ASP A 1 80 ? -7.622 8.456 12.425 1.00 94.94 80 ASP A CA 1
ATOM 608 C C . ASP A 1 80 ? -6.112 8.364 12.139 1.00 94.94 80 ASP A C 1
ATOM 610 O O .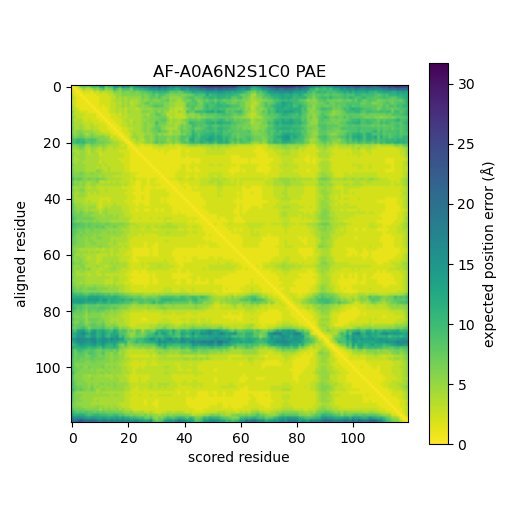 ASP A 1 80 ? -5.602 9.000 11.209 1.00 94.94 80 ASP A O 1
ATOM 614 N N . ARG A 1 81 ? -5.394 7.536 12.902 1.00 96.75 81 ARG A N 1
ATOM 615 C CA . ARG A 1 81 ? -3.960 7.290 12.771 1.00 96.75 81 ARG A CA 1
ATOM 616 C C . ARG A 1 81 ? -3.644 5.813 12.918 1.00 96.75 81 ARG A C 1
ATOM 618 O O . ARG A 1 81 ? -4.270 5.093 13.686 1.00 96.75 81 ARG A O 1
ATOM 625 N N . PHE A 1 82 ? -2.638 5.346 12.193 1.00 97.50 82 PHE A N 1
ATOM 626 C CA . PHE A 1 82 ? -2.208 3.953 12.277 1.00 97.50 82 PHE A CA 1
ATOM 627 C C . PHE A 1 82 ? -0.697 3.828 12.165 1.00 97.50 82 PHE A C 1
ATOM 629 O O . PHE A 1 82 ? -0.037 4.615 11.485 1.00 97.50 82 PHE A O 1
ATOM 636 N N . LEU A 1 83 ? -0.157 2.802 12.814 1.00 97.38 83 LEU A N 1
ATOM 637 C CA . LEU A 1 83 ? 1.206 2.352 12.596 1.00 97.38 83 LEU A CA 1
ATOM 638 C C . LEU A 1 83 ? 1.249 1.544 11.296 1.00 97.38 83 LEU A C 1
ATOM 640 O O . LEU A 1 83 ? 0.520 0.558 11.142 1.00 97.38 83 LEU A O 1
ATOM 644 N N . GLY A 1 84 ? 2.108 1.954 10.371 1.00 96.38 84 GLY A N 1
ATOM 645 C CA . GLY A 1 84 ? 2.370 1.242 9.127 1.00 96.38 84 GLY A CA 1
ATOM 646 C C . GLY A 1 84 ? 3.862 1.042 8.896 1.00 96.38 84 GLY A C 1
ATOM 647 O O . GLY A 1 84 ? 4.685 1.781 9.435 1.00 96.38 84 GLY A O 1
ATOM 648 N N . SER A 1 85 ? 4.201 0.050 8.080 1.00 94.62 85 SER A N 1
ATOM 649 C CA . SER A 1 85 ? 5.565 -0.216 7.628 1.00 94.62 85 SER A CA 1
ATOM 650 C C . SER A 1 85 ? 5.711 0.097 6.145 1.00 94.62 85 SER A C 1
ATOM 652 O O . SER A 1 85 ? 4.821 -0.189 5.341 1.00 94.62 85 SER A O 1
ATOM 654 N N . GLU A 1 86 ? 6.848 0.669 5.775 1.00 91.06 86 GLU A N 1
ATOM 655 C CA . GLU A 1 86 ? 7.207 0.957 4.392 1.00 91.06 86 GLU A CA 1
ATOM 656 C C . GLU A 1 86 ? 8.703 0.743 4.161 1.00 91.06 86 GLU A C 1
ATOM 658 O O . GLU A 1 86 ? 9.509 0.775 5.094 1.00 91.06 86 GLU A O 1
ATOM 663 N N . ALA A 1 87 ? 9.081 0.558 2.899 1.00 88.56 87 ALA A N 1
ATOM 664 C CA . ALA A 1 87 ? 10.473 0.476 2.485 1.00 88.56 87 ALA A CA 1
ATOM 665 C C . ALA A 1 87 ? 10.822 1.581 1.495 1.00 88.56 87 ALA A C 1
ATOM 667 O O . ALA A 1 87 ? 9.990 2.025 0.703 1.00 88.56 87 ALA A O 1
ATOM 668 N N . ALA A 1 88 ? 12.087 1.993 1.562 1.00 75.25 88 ALA A N 1
ATOM 669 C CA . ALA A 1 88 ? 12.649 3.086 0.787 1.00 75.25 88 ALA A CA 1
ATOM 670 C C . ALA A 1 88 ? 11.921 4.447 0.927 1.00 75.25 88 ALA A C 1
ATOM 672 O O . ALA A 1 88 ? 11.859 5.183 -0.062 1.00 75.25 88 ALA A O 1
ATOM 673 N N . PRO A 1 89 ? 11.415 4.855 2.116 1.00 70.94 89 PRO A N 1
ATOM 674 C CA . PRO A 1 89 ? 10.962 6.223 2.267 1.00 70.94 89 PRO A CA 1
ATOM 675 C C . PRO A 1 89 ? 12.161 7.164 2.165 1.00 70.94 89 PRO A C 1
ATOM 677 O O . PRO A 1 89 ? 13.224 6.945 2.763 1.00 70.94 89 PRO A O 1
ATOM 680 N N . LEU A 1 90 ? 11.978 8.248 1.421 1.00 61.50 90 LEU A N 1
ATOM 681 C CA . LEU A 1 90 ? 12.918 9.359 1.437 1.00 61.50 90 LEU A CA 1
ATOM 682 C C . LEU A 1 90 ? 12.941 9.977 2.850 1.00 61.50 90 LEU A C 1
ATOM 684 O O . LEU A 1 90 ? 11.875 10.158 3.443 1.00 61.50 90 LEU A O 1
ATOM 688 N N . PRO A 1 91 ? 14.111 10.326 3.417 1.00 63.00 91 PRO A N 1
ATOM 689 C CA . PRO A 1 91 ? 15.473 10.202 2.880 1.00 63.00 91 PRO A CA 1
ATOM 690 C C . PRO A 1 91 ? 16.245 8.965 3.387 1.00 63.00 91 PRO A C 1
ATOM 692 O O . PRO A 1 91 ? 17.446 8.862 3.160 1.00 63.00 91 PRO A O 1
ATOM 695 N N . VAL A 1 92 ? 15.609 8.069 4.145 1.00 63.69 92 VAL A N 1
ATOM 696 C CA . VAL A 1 92 ? 16.317 7.065 4.960 1.00 63.69 92 VAL A CA 1
ATOM 697 C C . VAL A 1 92 ? 16.627 5.758 4.228 1.00 63.69 92 VAL A C 1
ATOM 699 O O . VAL A 1 92 ? 17.447 4.995 4.728 1.00 63.69 92 VAL A O 1
ATOM 702 N N . TRP A 1 93 ? 15.994 5.494 3.076 1.00 71.94 93 TRP A N 1
ATOM 703 C CA . TRP A 1 93 ? 16.279 4.343 2.197 1.00 71.94 93 TRP A CA 1
ATOM 704 C C . TRP A 1 93 ? 16.335 2.979 2.914 1.00 71.94 93 TRP A C 1
ATOM 706 O O . TRP A 1 93 ? 17.077 2.082 2.523 1.00 71.94 93 TRP A O 1
ATOM 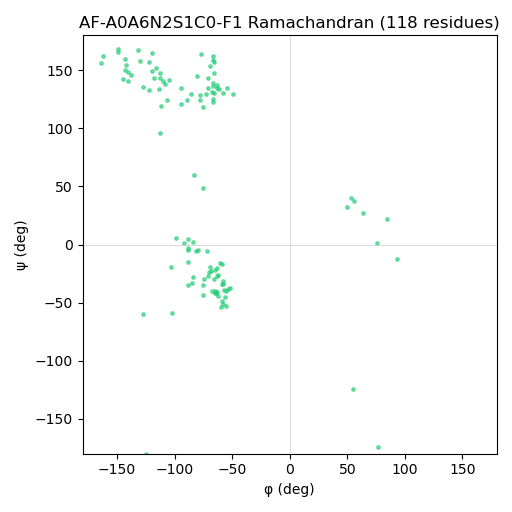716 N N . LYS A 1 94 ? 15.539 2.818 3.975 1.00 80.75 94 LYS A N 1
ATOM 717 C CA . LYS A 1 94 ? 15.461 1.613 4.815 1.00 80.75 94 LYS A CA 1
ATOM 718 C C . LYS A 1 94 ? 14.010 1.200 5.027 1.00 80.75 94 LYS A C 1
ATOM 720 O O . LYS A 1 94 ? 13.108 1.990 4.764 1.00 80.75 94 LYS A O 1
ATOM 725 N N . CYS A 1 95 ? 13.779 -0.002 5.541 1.00 85.69 95 CYS A N 1
ATOM 726 C CA . CYS A 1 95 ? 12.471 -0.323 6.104 1.00 85.69 95 CYS A CA 1
ATOM 727 C C . CYS A 1 95 ? 12.255 0.510 7.371 1.00 85.69 95 CYS A C 1
ATOM 729 O O . CYS A 1 95 ? 13.144 0.593 8.224 1.00 85.69 95 CYS A O 1
ATOM 731 N N . ALA A 1 96 ? 11.100 1.153 7.477 1.00 88.12 96 ALA A N 1
ATOM 732 C CA . ALA A 1 96 ? 10.747 1.968 8.623 1.00 88.12 96 ALA A CA 1
ATOM 733 C C . ALA A 1 96 ? 9.278 1.768 8.977 1.00 88.12 96 ALA A C 1
ATOM 735 O O . ALA A 1 96 ? 8.417 1.694 8.103 1.00 88.12 96 ALA A O 1
ATOM 736 N N . GLU A 1 97 ? 9.010 1.728 10.275 1.00 92.88 97 GLU A N 1
ATOM 737 C CA . GLU A 1 97 ? 7.662 1.853 10.803 1.00 92.88 97 GLU A CA 1
ATOM 738 C C . GLU A 1 97 ? 7.413 3.309 11.171 1.00 92.88 97 GLU A C 1
ATOM 740 O O . GLU A 1 97 ? 8.267 3.976 11.763 1.00 92.88 97 GLU A O 1
ATOM 745 N N . ARG A 1 98 ? 6.252 3.822 10.778 1.00 91.94 98 ARG A N 1
ATOM 746 C CA . ARG A 1 98 ? 5.845 5.200 11.035 1.00 91.94 98 ARG A CA 1
ATOM 747 C C . ARG A 1 98 ? 4.365 5.239 11.343 1.00 91.94 98 ARG A C 1
ATOM 749 O O . ARG A 1 98 ? 3.598 4.390 10.892 1.00 91.94 98 ARG A O 1
ATOM 756 N N . VAL A 1 99 ? 3.966 6.259 12.089 1.00 95.25 99 VAL A N 1
ATOM 757 C CA . VAL A 1 99 ? 2.551 6.566 12.237 1.00 95.25 99 VAL A CA 1
ATOM 758 C C . VAL A 1 99 ? 2.109 7.452 11.082 1.00 95.25 99 VAL A C 1
ATOM 760 O O . VAL A 1 99 ? 2.734 8.475 10.801 1.00 95.25 99 VAL A O 1
ATOM 763 N N . PHE A 1 100 ? 1.017 7.059 10.440 1.00 95.62 100 PHE A N 1
ATOM 764 C CA . PHE A 1 100 ? 0.405 7.768 9.329 1.00 95.62 100 PHE A CA 1
ATOM 765 C C . PHE A 1 100 ? -0.954 8.334 9.732 1.00 95.62 100 PHE A C 1
ATOM 767 O O . PHE A 1 100 ? -1.672 7.741 10.533 1.00 95.62 100 PHE A O 1
ATOM 774 N N . SER A 1 101 ? -1.306 9.477 9.145 1.00 97.00 101 SER A N 1
ATOM 775 C CA . SER A 1 101 ? -2.630 10.088 9.267 1.00 97.00 101 SER A CA 1
ATOM 776 C C . SER A 1 101 ? -3.550 9.555 8.166 1.00 97.00 101 SER A C 1
ATOM 778 O O . SER A 1 101 ? -3.225 9.673 6.981 1.00 97.00 101 SER A O 1
ATOM 780 N N . ARG A 1 102 ? -4.704 8.995 8.545 1.00 95.94 102 ARG A N 1
ATOM 781 C CA . ARG A 1 102 ? -5.741 8.537 7.609 1.00 95.94 102 ARG A CA 1
ATOM 782 C C . ARG A 1 102 ? -6.261 9.684 6.732 1.00 95.94 102 ARG A C 1
ATOM 784 O O . ARG A 1 102 ? -6.127 9.542 5.518 1.00 95.94 102 ARG A O 1
ATOM 791 N N . PRO A 1 103 ? -6.723 10.835 7.272 1.00 96.12 103 PRO A N 1
ATOM 792 C CA . PRO A 1 103 ? -7.226 11.933 6.441 1.00 96.12 103 PRO A CA 1
ATOM 793 C C . PRO A 1 103 ? -6.222 12.412 5.383 1.00 96.12 103 PRO A C 1
ATOM 795 O O . PRO A 1 103 ? -6.578 12.665 4.233 1.00 96.12 103 PRO A O 1
ATOM 798 N N . MET A 1 104 ? -4.936 12.492 5.746 1.00 96.44 104 MET A N 1
ATOM 799 C CA . MET A 1 104 ? -3.878 12.888 4.812 1.00 96.44 104 MET A CA 1
ATOM 800 C C . MET A 1 104 ? -3.745 11.899 3.645 1.00 96.44 104 MET A C 1
ATOM 802 O O . MET A 1 104 ? -3.590 12.305 2.489 1.00 96.44 104 MET A O 1
ATOM 806 N N . LEU A 1 105 ? -3.775 10.599 3.936 1.00 96.56 105 LEU A N 1
ATOM 807 C CA . LEU A 1 105 ? -3.624 9.557 2.926 1.00 96.56 105 LEU A CA 1
ATOM 808 C C . LEU A 1 105 ? -4.887 9.385 2.071 1.00 96.56 105 LEU A C 1
ATOM 810 O O . LEU A 1 105 ? -4.760 9.166 0.865 1.00 96.56 105 LEU A O 1
ATOM 814 N N . GLU A 1 106 ? -6.077 9.551 2.653 1.00 95.31 10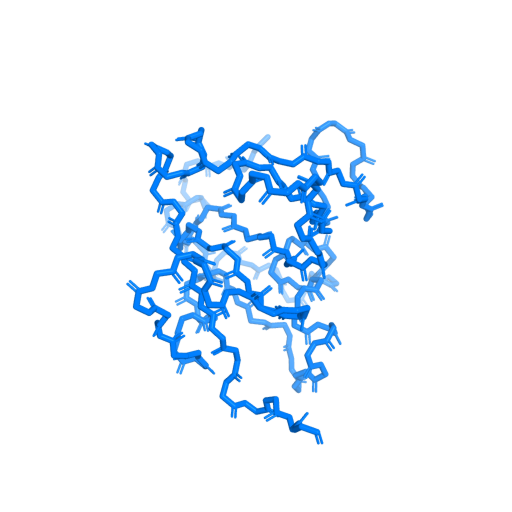6 GLU A N 1
ATOM 815 C CA . GLU A 1 106 ? -7.350 9.612 1.922 1.00 95.31 106 GLU A CA 1
ATOM 816 C C . GLU A 1 106 ? -7.319 10.749 0.890 1.00 95.31 106 GLU A C 1
ATOM 818 O O . GLU A 1 106 ? -7.497 10.494 -0.302 1.00 95.31 106 GLU A O 1
ATOM 823 N N . ASN A 1 107 ? -6.948 11.970 1.302 1.00 96.31 107 ASN A N 1
ATOM 824 C CA . ASN A 1 107 ? -6.778 13.107 0.383 1.00 96.31 107 ASN A CA 1
ATOM 825 C C . ASN A 1 107 ? -5.675 12.885 -0.660 1.00 96.31 107 ASN A C 1
ATOM 827 O O . ASN A 1 107 ? -5.711 13.456 -1.748 1.00 96.31 107 ASN A O 1
ATOM 831 N N . SER A 1 108 ? -4.690 12.047 -0.343 1.00 95.12 108 SER A N 1
ATOM 832 C CA . SER A 1 108 ? -3.628 11.683 -1.277 1.00 95.12 108 SER A CA 1
ATOM 833 C C . SER A 1 108 ? -4.052 10.576 -2.250 1.00 95.12 108 SER A C 1
ATOM 835 O O . SER A 1 108 ? -3.291 10.259 -3.160 1.00 95.12 108 SER A O 1
ATOM 837 N N . GLY A 1 109 ? -5.239 9.980 -2.108 1.00 95.81 109 GLY A N 1
ATOM 838 C CA . GLY A 1 109 ? -5.760 8.959 -3.021 1.00 95.81 109 GLY A CA 1
ATOM 839 C C . GLY A 1 109 ? -5.296 7.531 -2.726 1.00 95.81 109 GLY A C 1
ATOM 840 O O . GLY A 1 109 ? -5.314 6.689 -3.628 1.00 95.81 109 GLY A O 1
ATOM 841 N N . TYR A 1 110 ? -4.869 7.245 -1.492 1.00 97.75 110 TYR A N 1
ATOM 842 C CA . TYR A 1 110 ? -4.606 5.872 -1.057 1.00 97.75 110 TYR A CA 1
ATOM 843 C C . TYR A 1 110 ? -5.908 5.091 -0.890 1.00 97.75 110 TYR A C 1
ATOM 845 O O . TYR A 1 110 ? -6.917 5.622 -0.428 1.00 97.75 110 TYR A O 1
ATOM 853 N N . ARG A 1 111 ? -5.869 3.806 -1.244 1.00 97.50 111 ARG A N 1
ATOM 854 C CA . ARG A 1 111 ? -7.013 2.894 -1.161 1.00 97.50 111 ARG A CA 1
ATOM 855 C C . ARG A 1 111 ? -6.669 1.701 -0.267 1.00 97.50 111 ARG A C 1
ATOM 857 O O . ARG A 1 111 ? -5.591 1.130 -0.454 1.00 97.50 111 ARG A O 1
ATOM 864 N N . PRO A 1 112 ? -7.543 1.316 0.678 1.00 98.00 112 PRO A N 1
ATOM 865 C CA . PRO A 1 112 ? -7.317 0.163 1.537 1.00 98.00 112 PRO A CA 1
ATOM 866 C C . PRO A 1 112 ? -7.621 -1.127 0.762 1.00 98.00 112 PRO A C 1
ATOM 868 O O . PRO A 1 112 ? -8.679 -1.264 0.140 1.00 98.00 112 PRO A O 1
ATOM 871 N N . MET A 1 113 ? -6.692 -2.079 0.774 1.00 98.25 113 MET A N 1
ATOM 872 C CA . MET A 1 113 ? -6.852 -3.361 0.088 1.00 98.25 113 MET A CA 1
ATOM 873 C C . MET A 1 113 ? -6.295 -4.515 0.918 1.00 98.25 113 MET A C 1
ATOM 875 O O . MET A 1 113 ? -5.304 -4.366 1.630 1.00 98.25 113 MET A O 1
ATOM 879 N N . ARG A 1 114 ? -6.907 -5.690 0.769 1.00 97.81 114 ARG A N 1
ATOM 880 C CA . ARG A 1 114 ? -6.495 -6.933 1.429 1.00 97.81 114 ARG A CA 1
ATOM 881 C C . ARG A 1 114 ? -5.984 -7.941 0.417 1.00 97.81 114 ARG A C 1
ATOM 883 O O . ARG A 1 114 ? -6.627 -8.175 -0.604 1.00 97.81 114 ARG A O 1
ATOM 890 N N . TYR A 1 115 ? -4.852 -8.570 0.706 1.00 97.56 115 TYR A N 1
ATOM 891 C CA . TYR A 1 115 ? -4.327 -9.640 -0.136 1.00 97.56 115 TYR A CA 1
ATOM 892 C C . TYR A 1 115 ? -5.249 -10.864 -0.115 1.00 97.56 115 TYR A C 1
ATOM 894 O O . TYR A 1 115 ? -5.602 -11.362 0.953 1.00 97.56 115 TYR A O 1
ATOM 902 N N . ARG A 1 116 ? -5.605 -11.387 -1.297 1.00 95.94 116 ARG A N 1
ATOM 903 C CA . ARG A 1 116 ? -6.499 -12.555 -1.430 1.00 95.94 116 ARG A CA 1
ATOM 904 C C . ARG A 1 116 ? -5.933 -13.835 -0.823 1.00 95.94 116 ARG A C 1
ATOM 906 O O . ARG A 1 116 ? -6.697 -14.720 -0.468 1.00 95.94 116 ARG A O 1
ATOM 913 N N . GLY A 1 117 ? -4.608 -13.951 -0.758 1.00 93.00 117 GLY A N 1
ATOM 914 C CA . GLY A 1 117 ? -3.933 -15.138 -0.238 1.00 93.00 117 GLY A CA 1
ATOM 915 C C . GLY A 1 117 ? -3.689 -15.118 1.271 1.00 93.00 117 GLY A C 1
ATOM 916 O O . GLY A 1 117 ? -3.010 -16.023 1.758 1.00 93.00 117 GLY A O 1
ATOM 917 N N . MET A 1 118 ? -4.181 -14.110 2.006 1.00 87.38 118 MET A N 1
ATOM 918 C CA . MET A 1 118 ? -4.132 -14.154 3.468 1.00 87.38 118 MET A CA 1
ATOM 919 C C . MET A 1 118 ? -4.976 -15.316 3.990 1.00 87.38 118 MET A C 1
ATOM 921 O O . MET A 1 118 ? -6.091 -15.542 3.527 1.00 87.38 118 MET A O 1
ATOM 925 N N . ARG A 1 119 ? -4.414 -16.054 4.946 1.00 78.56 119 ARG A N 1
ATOM 926 C CA . ARG A 1 119 ? -5.100 -17.104 5.699 1.00 78.56 119 ARG A CA 1
ATOM 927 C C . ARG A 1 119 ? -5.307 -16.582 7.117 1.00 78.56 119 ARG A C 1
ATO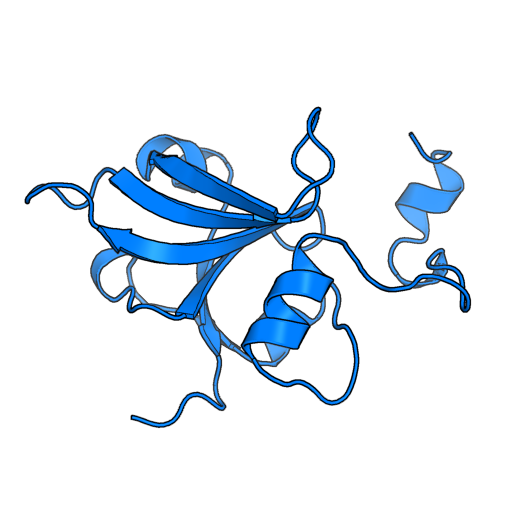M 929 O O . ARG A 1 119 ? -4.396 -15.929 7.628 1.00 78.56 119 ARG A O 1
ATOM 936 N N . ASP A 1 120 ? -6.483 -16.839 7.679 1.00 62.19 120 ASP A N 1
ATOM 937 C CA . ASP A 1 120 ? -6.785 -16.565 9.089 1.00 62.19 120 ASP A CA 1
ATOM 938 C C . ASP A 1 120 ? -5.972 -17.473 10.029 1.00 62.19 120 ASP A C 1
ATOM 940 O O . ASP A 1 120 ? -5.653 -18.621 9.623 1.00 62.19 120 ASP A O 1
#

Organism: NCBI:txid239935

Sequence (120 aa):
MGTPEKQAAGDAAASRFAAGVDCSGFVSRCWRLSRPFSTRELPALSISLPSWDELKTGDILIAPGRHVLLFIRWEGAEKDRFLGSEAAPLPVWKCAERVFSRPMLENSGYRPMRYRGMRD

Foldseek 3Di:
DDDPVLLVCQPVNDDPPDPQQFFQQVLCVVVVHPHRDALQCQVVQWDFDPDPVPDDFSWWWGDRSPHIWGFHAADDPPNQKGWIWGACDPPPRGIDIDIDGPVVSVVVVITIIGGPPDDD

Secondary structure (DSSP, 8-state):
---HHHHHHGGGG--TT----SHHHHHHHHTT-SS---TTTGGGGEEE-SSGGG--TT-EEEETTTEEEEEEEE-SSSTTEEEEEESS-TTT-S-EEEEEEHHHHHHTT-EEEEETT---

Radius of gyration: 14.37 Å; Cα contacts (8 Å, |Δi|>4): 198; chains: 1; bounding box: 35×30×40 Å

Nearest PDB structures (foldseek):
  5d76-assembly1_A  TM=6.399E-01  e=3.201E-02  Streptococcus phage phi7917
  5d74-assembly1_A  TM=5.512E-01  e=6.970E-02  Streptococcus phage phi7917
  5d76-assembly2_B  TM=4.944E-01  e=7.856E-02  Streptococcus phage phi7917